Protein AF-A0A935JP04-F1 (afdb_monomer)

Structure (mmCIF, N/CA/C/O backbone):
data_AF-A0A935JP04-F1
#
_entry.id   AF-A0A935JP04-F1
#
loop_
_atom_site.group_PDB
_atom_site.id
_atom_site.type_symbol
_atom_site.label_atom_id
_atom_site.label_alt_id
_atom_site.label_comp_id
_atom_site.label_asym_id
_atom_site.label_entity_id
_atom_site.label_seq_id
_atom_site.pdbx_PDB_ins_code
_atom_site.Cartn_x
_atom_site.Cartn_y
_atom_site.Cartn_z
_atom_site.occupancy
_atom_site.B_iso_or_equiv
_atom_site.auth_seq_id
_atom_site.auth_comp_id
_atom_site.auth_asym_id
_atom_site.auth_atom_id
_atom_site.pdbx_PDB_model_num
ATOM 1 N N . MET A 1 1 ? -2.702 0.970 -7.895 1.00 95.38 1 MET A N 1
ATOM 2 C CA . MET A 1 1 ? -2.597 2.128 -6.980 1.00 95.38 1 MET A CA 1
ATOM 3 C C . MET A 1 1 ? -2.409 1.655 -5.548 1.00 95.38 1 MET A C 1
ATOM 5 O O . MET A 1 1 ? -3.146 0.790 -5.090 1.00 95.38 1 MET A O 1
ATOM 9 N N . PHE A 1 2 ? -1.443 2.243 -4.847 1.00 97.88 2 PHE A N 1
ATOM 10 C CA . PHE A 1 2 ? -1.102 1.957 -3.458 1.00 97.88 2 PHE A CA 1
ATOM 11 C C . PHE A 1 2 ? -1.150 3.255 -2.640 1.00 97.88 2 PHE A C 1
ATOM 13 O O . PHE A 1 2 ? -0.363 4.166 -2.879 1.00 97.88 2 PHE A O 1
ATOM 20 N N . ALA A 1 3 ? -2.078 3.349 -1.690 1.00 97.62 3 ALA A N 1
ATOM 21 C CA . ALA A 1 3 ? -2.224 4.510 -0.817 1.00 97.62 3 ALA A CA 1
ATOM 22 C C . ALA A 1 3 ? -1.510 4.283 0.525 1.00 97.62 3 ALA A C 1
ATOM 24 O O . ALA A 1 3 ? -1.848 3.343 1.244 1.00 97.62 3 ALA A O 1
ATOM 25 N N . TYR A 1 4 ? -0.548 5.134 0.889 1.00 96.25 4 TYR A N 1
ATOM 26 C CA . TYR A 1 4 ? 0.198 5.042 2.149 1.00 96.25 4 TYR A CA 1
ATOM 27 C C . TYR A 1 4 ? 0.788 6.400 2.583 1.00 96.25 4 TYR A C 1
ATOM 29 O O . TYR A 1 4 ? 1.357 7.100 1.745 1.00 96.25 4 TYR A O 1
ATOM 37 N N . PRO A 1 5 ? 0.760 6.751 3.886 1.00 94.62 5 PRO A N 1
ATOM 38 C CA . PRO A 1 5 ? 0.107 6.037 4.988 1.00 94.62 5 PRO A CA 1
ATOM 39 C C . PRO A 1 5 ? -1.385 6.361 5.091 1.00 94.62 5 PRO A C 1
ATOM 41 O O . PRO A 1 5 ? -1.776 7.523 5.011 1.00 94.62 5 PRO A O 1
ATOM 44 N N . VAL A 1 6 ? -2.211 5.341 5.333 1.00 94.31 6 VAL A N 1
ATOM 45 C CA . VAL A 1 6 ? -3.629 5.513 5.683 1.00 94.31 6 VAL A CA 1
ATOM 46 C C . VAL A 1 6 ? -3.777 5.440 7.198 1.00 94.31 6 VAL A C 1
ATOM 48 O O . VAL A 1 6 ? -3.388 4.452 7.818 1.00 94.31 6 VAL A O 1
ATOM 51 N N . LYS A 1 7 ? -4.331 6.500 7.795 1.00 92.19 7 LYS A N 1
ATOM 52 C CA . LYS A 1 7 ? -4.371 6.682 9.258 1.00 92.19 7 LYS A CA 1
ATOM 53 C C . LYS A 1 7 ? -5.773 6.699 9.858 1.00 92.19 7 LYS A C 1
ATOM 55 O O . LYS A 1 7 ? -5.910 6.625 11.077 1.00 92.19 7 LYS A O 1
ATOM 60 N N . ASP A 1 8 ? -6.805 6.793 9.029 1.00 91.31 8 ASP A N 1
ATOM 61 C CA . ASP A 1 8 ? -8.188 6.889 9.479 1.00 91.31 8 ASP A CA 1
ATOM 62 C C . ASP A 1 8 ? -9.148 6.132 8.553 1.00 91.31 8 ASP A C 1
ATOM 64 O O . ASP A 1 8 ? -8.846 5.820 7.397 1.00 91.31 8 ASP A O 1
ATOM 68 N N . LEU A 1 9 ? -10.320 5.808 9.101 1.00 92.62 9 LEU A N 1
ATOM 69 C CA . LEU A 1 9 ? -11.335 5.027 8.408 1.00 92.62 9 LEU A CA 1
ATOM 70 C C . LEU A 1 9 ? -12.056 5.828 7.313 1.00 92.62 9 LEU A C 1
ATOM 72 O O . LEU A 1 9 ? -12.539 5.215 6.362 1.00 92.62 9 LEU A O 1
ATOM 76 N N . THR A 1 10 ? -12.153 7.159 7.410 1.00 93.12 10 THR A N 1
ATOM 77 C CA . THR A 1 10 ? -12.829 7.953 6.372 1.00 93.12 10 THR A CA 1
ATOM 78 C C . THR A 1 10 ? -12.049 7.876 5.069 1.00 93.12 10 THR A C 1
ATOM 80 O O . THR A 1 10 ? -12.612 7.486 4.043 1.00 93.12 10 THR A O 1
ATOM 83 N N . ILE A 1 11 ? -10.746 8.163 5.125 1.00 94.38 11 ILE A N 1
ATOM 84 C CA . ILE A 1 11 ? -9.846 8.070 3.975 1.00 94.38 11 ILE A CA 1
ATOM 85 C C . ILE A 1 11 ? -9.840 6.641 3.432 1.00 94.38 11 ILE A C 1
ATOM 87 O O . ILE A 1 11 ? -10.005 6.439 2.233 1.00 94.38 11 ILE A O 1
ATOM 91 N N . ALA A 1 12 ? -9.748 5.631 4.299 1.00 95.25 12 ALA A N 1
ATOM 92 C CA . ALA A 1 12 ? -9.757 4.238 3.862 1.00 95.25 12 ALA A CA 1
ATOM 93 C C . ALA A 1 12 ? -11.045 3.827 3.131 1.00 95.25 12 ALA A C 1
ATOM 95 O O . ALA A 1 12 ? -10.989 3.124 2.124 1.00 95.25 12 ALA A O 1
ATOM 96 N N . ARG A 1 13 ? -12.212 4.268 3.617 1.00 94.88 13 ARG A N 1
ATOM 97 C CA . ARG A 1 13 ? -13.504 3.985 2.976 1.00 94.88 13 ARG A CA 1
ATOM 98 C C . ARG A 1 13 ? -13.624 4.666 1.626 1.00 94.88 13 ARG A C 1
ATOM 100 O O . ARG A 1 13 ? -14.122 4.048 0.690 1.00 94.88 13 ARG A O 1
ATOM 107 N N . TYR A 1 14 ? -13.162 5.907 1.527 1.00 94.75 14 TYR A N 1
ATOM 108 C CA . TYR A 1 14 ? -13.094 6.594 0.246 1.00 94.75 14 TYR A CA 1
ATOM 109 C C . TYR A 1 14 ? -12.176 5.832 -0.724 1.00 94.75 14 TYR A C 1
ATOM 111 O O . TYR A 1 14 ? -12.604 5.499 -1.824 1.00 94.75 14 TYR A O 1
ATOM 119 N N . LEU A 1 15 ? -10.968 5.453 -0.289 1.00 96.25 15 LEU A N 1
ATOM 120 C CA . LEU A 1 15 ? -10.003 4.695 -1.095 1.00 96.25 15 LEU A CA 1
ATOM 121 C C . LEU A 1 15 ? -10.565 3.346 -1.574 1.00 96.25 15 LEU A C 1
ATOM 123 O O . LEU A 1 15 ? -10.338 2.945 -2.716 1.00 96.25 15 LEU A O 1
ATOM 127 N N . ALA A 1 16 ? -11.334 2.663 -0.724 1.00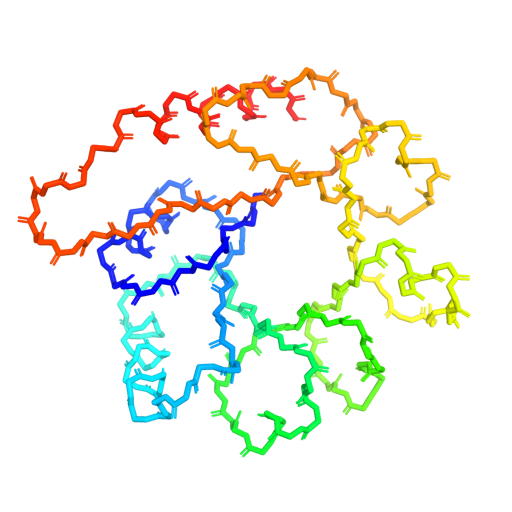 96.19 16 ALA A N 1
ATOM 128 C CA . ALA A 1 16 ? -12.050 1.447 -1.092 1.00 96.19 16 ALA A CA 1
ATOM 129 C C . ALA A 1 16 ? -13.155 1.714 -2.126 1.00 96.19 16 ALA A C 1
ATOM 131 O O . ALA A 1 16 ? -13.270 0.975 -3.102 1.00 96.19 16 ALA A O 1
ATOM 132 N N . ALA A 1 17 ? -13.927 2.794 -1.964 1.00 95.12 17 ALA A N 1
ATOM 133 C CA . ALA A 1 17 ? -14.976 3.180 -2.908 1.00 95.12 17 ALA A CA 1
ATOM 134 C C . ALA A 1 17 ? -14.414 3.533 -4.292 1.00 95.12 17 ALA A C 1
ATOM 136 O O . ALA A 1 17 ? -14.993 3.154 -5.309 1.00 95.12 17 ALA A O 1
ATOM 137 N N . VAL A 1 18 ? -13.258 4.199 -4.337 1.00 94.69 18 VAL A N 1
ATOM 138 C CA . VAL A 1 18 ? -12.538 4.463 -5.586 1.00 94.69 18 VAL A CA 1
ATOM 139 C C . VAL A 1 18 ? -11.668 3.286 -6.018 1.00 94.69 18 VAL A C 1
ATOM 141 O O . VAL A 1 18 ? -10.905 3.456 -6.953 1.00 94.69 18 VAL A O 1
ATOM 144 N N . ALA A 1 19 ? -11.783 2.101 -5.410 1.00 95.12 19 ALA A N 1
ATOM 145 C CA . ALA A 1 19 ? -11.121 0.860 -5.820 1.00 95.12 19 ALA A CA 1
ATOM 146 C C . ALA A 1 19 ? -9.597 0.981 -6.024 1.00 95.12 19 ALA A C 1
ATOM 148 O O . ALA A 1 19 ? -9.074 0.660 -7.095 1.00 95.12 19 ALA A O 1
ATOM 149 N N . VAL A 1 20 ? -8.872 1.467 -5.011 1.00 96.12 20 VAL A N 1
ATOM 150 C CA . VAL A 1 20 ? -7.410 1.286 -4.976 1.00 96.12 20 VAL A CA 1
ATOM 151 C C . VAL A 1 20 ? -7.050 -0.177 -4.705 1.00 96.12 20 VAL A C 1
ATOM 153 O O . VAL A 1 20 ? -7.785 -0.889 -4.024 1.00 96.12 20 VAL A O 1
ATOM 156 N N . ASP A 1 21 ? -5.896 -0.623 -5.196 1.00 97.25 21 ASP A N 1
ATOM 157 C CA . ASP A 1 21 ? -5.459 -2.015 -5.029 1.00 97.25 21 ASP A CA 1
ATOM 158 C C . ASP A 1 21 ? -4.905 -2.277 -3.626 1.00 97.25 21 ASP A C 1
ATOM 160 O O . ASP A 1 21 ? -5.172 -3.323 -3.035 1.00 97.25 21 ASP A O 1
ATOM 164 N N . PHE A 1 22 ? -4.152 -1.317 -3.077 1.00 98.19 22 PHE A N 1
ATOM 165 C CA . PHE A 1 22 ? -3.451 -1.468 -1.804 1.00 98.19 22 PHE A CA 1
ATOM 166 C C . PHE A 1 22 ? -3.703 -0.293 -0.857 1.00 98.19 22 PHE A C 1
ATOM 168 O O . PHE A 1 22 ? -3.624 0.874 -1.254 1.00 98.19 22 PHE A O 1
ATOM 175 N N . ILE A 1 23 ? -3.916 -0.613 0.421 1.00 97.75 23 ILE A N 1
ATOM 176 C CA . ILE A 1 23 ? -3.912 0.339 1.537 1.00 97.75 23 ILE A CA 1
ATOM 177 C C . ILE A 1 23 ? -2.748 -0.003 2.461 1.00 97.75 23 ILE A C 1
ATOM 179 O O . ILE A 1 23 ? -2.651 -1.121 2.965 1.00 97.75 23 ILE A O 1
ATOM 183 N N . GLY A 1 24 ? -1.870 0.970 2.678 1.00 96.38 24 GLY A N 1
ATOM 184 C CA . GLY A 1 24 ? -0.674 0.839 3.493 1.00 96.38 24 GLY A CA 1
ATOM 185 C C . GLY A 1 24 ? -0.907 1.333 4.903 1.00 96.38 24 GLY A C 1
ATOM 186 O O . GLY A 1 24 ? -1.345 2.470 5.107 1.00 96.38 24 GLY A O 1
ATOM 187 N N . ILE A 1 25 ? -0.552 0.492 5.863 1.00 93.75 25 ILE A N 1
ATOM 188 C CA . ILE A 1 25 ? -0.683 0.764 7.289 1.00 93.75 25 ILE A CA 1
ATOM 189 C C . ILE A 1 25 ? 0.722 0.837 7.872 1.00 93.75 25 ILE A C 1
ATOM 191 O O . ILE A 1 25 ? 1.485 -0.117 7.752 1.00 93.75 25 ILE A O 1
ATOM 195 N N . ASP A 1 26 ? 1.054 1.968 8.486 1.00 92.69 26 ASP A N 1
ATOM 196 C CA . ASP A 1 26 ? 2.322 2.141 9.193 1.00 92.69 26 ASP A CA 1
ATOM 197 C C . ASP A 1 26 ? 2.304 1.295 10.475 1.00 92.69 26 ASP A C 1
ATOM 199 O O . ASP A 1 26 ? 1.535 1.569 11.400 1.00 92.69 26 ASP A O 1
ATOM 203 N N . LEU A 1 27 ? 3.098 0.224 10.497 1.00 90.88 27 LEU A N 1
ATOM 204 C CA . LEU A 1 27 ? 3.196 -0.684 11.641 1.00 90.88 27 LEU A CA 1
ATOM 205 C C . LEU A 1 27 ? 4.236 -0.224 12.665 1.00 90.88 27 LEU A C 1
ATOM 207 O O . LEU A 1 27 ? 4.285 -0.786 13.758 1.00 90.88 27 LEU A O 1
ATOM 211 N N . ASP A 1 28 ? 5.037 0.791 12.332 1.00 88.38 28 ASP A N 1
ATOM 212 C CA . ASP A 1 28 ? 6.017 1.384 13.243 1.00 88.38 28 ASP A CA 1
ATOM 213 C C . ASP A 1 28 ? 5.378 2.487 14.120 1.00 88.38 28 ASP A C 1
ATOM 215 O O . ASP A 1 28 ? 6.065 3.175 14.880 1.00 88.38 28 ASP A O 1
ATOM 219 N N . GLU A 1 29 ? 4.049 2.649 14.046 1.00 82.31 29 GLU A N 1
ATOM 220 C CA . GLU A 1 29 ? 3.269 3.570 14.874 1.00 82.31 29 GLU A CA 1
ATOM 221 C C . GLU A 1 29 ? 3.433 3.252 16.369 1.00 82.31 29 GLU A C 1
ATOM 223 O O . GLU A 1 29 ? 3.234 2.127 16.831 1.00 82.31 29 GLU A O 1
ATOM 228 N N . ALA A 1 30 ? 3.743 4.282 17.159 1.00 75.38 30 ALA A N 1
ATOM 229 C CA . ALA A 1 30 ? 4.084 4.114 18.571 1.00 75.38 30 ALA A CA 1
ATOM 230 C C . ALA A 1 30 ? 2.880 3.679 19.429 1.00 75.38 30 ALA A C 1
ATOM 232 O O . ALA A 1 30 ? 3.046 3.071 20.490 1.00 75.38 30 ALA A O 1
ATOM 233 N N . ASP A 1 31 ? 1.657 3.999 18.993 1.00 86.94 31 ASP A N 1
ATOM 234 C CA . ASP A 1 31 ? 0.418 3.640 19.685 1.00 86.94 31 ASP A CA 1
ATOM 235 C C . ASP A 1 31 ? -0.193 2.347 19.117 1.00 86.94 31 ASP A C 1
ATOM 237 O O . ASP A 1 31 ? -1.134 2.361 18.316 1.00 86.94 31 ASP A O 1
ATOM 241 N N . PHE A 1 32 ? 0.302 1.205 19.605 1.00 83.75 32 PHE A N 1
ATOM 242 C CA . PHE A 1 32 ? -0.194 -0.129 19.237 1.00 83.75 32 PHE A CA 1
ATOM 243 C C . PHE A 1 32 ? -1.707 -0.302 19.426 1.00 83.75 32 PHE A C 1
ATOM 245 O O . PHE A 1 32 ? -2.349 -1.058 18.697 1.00 83.75 32 PHE A O 1
ATOM 252 N N . LYS A 1 33 ? -2.318 0.385 20.402 1.00 87.00 33 LYS A N 1
ATOM 253 C CA . LYS A 1 33 ? -3.763 0.270 20.637 1.00 87.00 33 LYS A CA 1
ATOM 254 C C . LYS A 1 33 ? -4.544 0.953 19.517 1.00 87.00 33 LYS A C 1
ATOM 256 O O . LYS A 1 33 ? -5.543 0.392 19.055 1.00 87.00 33 LYS A O 1
ATOM 261 N N . LYS A 1 34 ? -4.103 2.136 19.080 1.00 88.00 34 LYS A N 1
ATOM 262 C CA . LYS A 1 34 ? -4.685 2.816 17.915 1.00 88.00 34 LYS A CA 1
ATOM 263 C C . LYS A 1 34 ? -4.477 2.009 16.645 1.00 88.00 34 LYS A C 1
ATOM 265 O O . LYS A 1 34 ? -5.454 1.797 15.935 1.00 88.00 34 LYS A O 1
ATOM 270 N N . LEU A 1 35 ? -3.271 1.488 16.422 1.00 88.81 35 LEU A N 1
ATOM 271 C CA . LEU A 1 35 ? -2.962 0.635 15.273 1.00 88.81 35 LEU A CA 1
ATOM 272 C C . LEU A 1 35 ? -3.896 -0.584 15.202 1.00 88.81 35 LEU A C 1
ATOM 274 O O . LEU A 1 35 ? -4.572 -0.792 14.197 1.00 88.81 35 LEU A O 1
ATOM 278 N N . ASN A 1 36 ? -4.024 -1.336 16.301 1.00 88.06 36 ASN A N 1
ATOM 279 C CA . ASN A 1 36 ? -4.915 -2.499 16.371 1.00 88.06 36 ASN A CA 1
ATOM 280 C C . ASN A 1 36 ? -6.381 -2.121 16.128 1.00 88.06 36 ASN A C 1
ATOM 282 O O . ASN A 1 36 ? -7.119 -2.859 15.475 1.00 88.06 36 ASN A O 1
ATOM 286 N N . THR A 1 37 ? -6.808 -0.976 16.669 1.00 91.19 37 THR A N 1
ATOM 287 C CA . THR A 1 37 ? -8.173 -0.471 16.481 1.00 91.19 37 THR A CA 1
ATOM 288 C C . THR A 1 37 ? -8.422 -0.126 15.017 1.00 91.19 37 THR A C 1
ATOM 290 O O . THR A 1 37 ? -9.434 -0.559 14.470 1.00 91.19 37 THR A O 1
ATOM 293 N N . LEU A 1 38 ? -7.488 0.581 14.374 1.00 91.44 38 LEU A N 1
ATOM 294 C CA . LEU A 1 38 ? -7.565 0.933 12.961 1.00 91.44 38 LEU A CA 1
ATOM 295 C C . LEU A 1 38 ? -7.618 -0.326 12.094 1.00 91.44 38 LEU A C 1
ATOM 297 O O . LEU A 1 38 ? -8.560 -0.482 11.331 1.00 91.44 38 LEU A O 1
ATOM 301 N N . ILE A 1 39 ? -6.682 -1.266 12.255 1.00 91.12 39 ILE A N 1
ATOM 302 C CA . ILE A 1 39 ? -6.651 -2.511 11.466 1.00 91.12 39 ILE A CA 1
ATOM 303 C C . ILE A 1 39 ? -7.967 -3.282 11.598 1.00 91.12 39 ILE A C 1
ATOM 305 O O . ILE A 1 39 ? -8.522 -3.738 10.597 1.00 91.12 39 ILE A O 1
ATOM 309 N N . LYS A 1 40 ? -8.502 -3.396 12.820 1.00 91.38 40 LYS A N 1
ATOM 310 C CA . LYS A 1 40 ? -9.799 -4.036 13.050 1.00 91.38 40 LYS A CA 1
ATOM 311 C C . LYS A 1 40 ? -10.924 -3.305 12.313 1.00 91.38 40 LYS A C 1
ATOM 313 O O . LYS A 1 40 ? -11.709 -3.953 11.629 1.00 91.38 40 LYS A O 1
ATOM 318 N N . GLN A 1 41 ? -10.981 -1.978 12.419 1.00 93.12 41 GLN A N 1
ATOM 319 C CA . GLN A 1 41 ? -11.972 -1.171 11.709 1.00 93.12 41 GLN A CA 1
ATOM 320 C C . GLN A 1 41 ? -11.855 -1.334 10.193 1.00 93.12 41 GLN A C 1
ATOM 322 O O . GLN A 1 41 ? -12.864 -1.507 9.524 1.00 93.12 41 GLN A O 1
ATOM 327 N N . LEU A 1 42 ? -10.644 -1.334 9.643 1.00 93.38 42 LEU A N 1
ATOM 328 C CA . LEU A 1 42 ? -10.445 -1.532 8.212 1.00 93.38 42 LEU A CA 1
ATOM 329 C C . LEU A 1 42 ? -11.010 -2.888 7.772 1.00 93.38 42 LEU A C 1
ATOM 331 O O . LEU A 1 42 ? -11.843 -2.948 6.878 1.00 93.38 42 LEU A O 1
ATOM 335 N N . LYS A 1 43 ? -10.667 -3.970 8.470 1.00 91.62 43 LYS A N 1
ATOM 336 C CA . LYS A 1 43 ? -11.166 -5.313 8.132 1.00 91.62 43 LYS A CA 1
ATOM 337 C C . LYS A 1 43 ? -12.684 -5.464 8.257 1.00 91.62 43 LYS A C 1
ATOM 339 O O . LYS A 1 43 ? -13.261 -6.292 7.565 1.00 91.62 43 LYS A O 1
ATOM 344 N N . GLU A 1 44 ? -13.315 -4.723 9.165 1.00 93.00 44 GLU A N 1
ATOM 345 C CA . GLU A 1 44 ? -14.765 -4.781 9.383 1.00 93.00 44 GLU A CA 1
ATOM 346 C C . GLU A 1 44 ? -15.561 -3.901 8.409 1.00 93.00 44 GLU A C 1
ATOM 348 O O . GLU A 1 44 ? -16.713 -4.215 8.118 1.00 93.00 44 GLU A O 1
ATOM 353 N N . TRP A 1 45 ? -14.983 -2.790 7.941 1.00 93.25 45 TRP A N 1
ATOM 354 C CA . TRP A 1 45 ? -15.734 -1.722 7.271 1.00 93.25 45 TRP A CA 1
ATOM 355 C C . TRP A 1 45 ? -15.318 -1.446 5.826 1.00 93.25 45 TRP A C 1
ATOM 357 O O . TRP A 1 45 ? -16.024 -0.694 5.149 1.00 93.25 45 TRP A O 1
ATOM 367 N N . ILE A 1 46 ? -14.197 -1.997 5.353 1.00 93.75 46 ILE A N 1
ATOM 368 C CA . ILE A 1 46 ? -13.773 -1.860 3.958 1.00 93.75 46 ILE A CA 1
ATOM 369 C C . ILE A 1 46 ? -13.575 -3.223 3.295 1.00 93.75 46 ILE A C 1
ATOM 371 O O . ILE A 1 46 ? -13.032 -4.156 3.879 1.00 93.75 46 ILE A O 1
ATOM 375 N N . GLU A 1 47 ? -13.998 -3.306 2.038 1.00 92.62 47 GLU A N 1
ATOM 376 C CA . GLU A 1 47 ? -13.774 -4.435 1.138 1.00 92.62 47 GLU A CA 1
ATOM 377 C C . GLU A 1 47 ? -13.083 -3.921 -0.131 1.00 92.62 47 GLU A C 1
ATOM 379 O O . GLU A 1 47 ? -13.240 -2.755 -0.494 1.00 92.62 47 GLU A O 1
ATOM 384 N N . GLY A 1 48 ? -12.327 -4.784 -0.813 1.00 94.31 48 GLY A N 1
ATOM 385 C CA . GLY A 1 48 ? -11.619 -4.448 -2.052 1.00 94.31 48 GLY A CA 1
ATOM 386 C C . GLY A 1 48 ? -10.104 -4.337 -1.858 1.00 94.31 48 GLY A C 1
ATOM 387 O O . GLY A 1 48 ? -9.411 -5.302 -2.186 1.00 94.31 48 GLY A O 1
ATOM 388 N N . PRO A 1 49 ? -9.573 -3.215 -1.328 1.00 96.81 49 PRO A N 1
ATOM 389 C CA . PRO A 1 49 ? -8.133 -3.018 -1.206 1.00 96.81 49 PRO A CA 1
ATOM 390 C C . PRO A 1 49 ? -7.460 -4.057 -0.307 1.00 96.81 49 PRO A C 1
ATOM 392 O O . PRO A 1 49 ? -7.932 -4.385 0.786 1.00 96.81 49 PRO A O 1
ATOM 395 N N . LYS A 1 50 ? -6.289 -4.518 -0.733 1.00 96.88 50 LYS A N 1
ATOM 396 C CA . LYS A 1 50 ? -5.416 -5.389 0.049 1.00 96.88 50 LYS A CA 1
ATOM 397 C C . LYS A 1 50 ? -4.665 -4.555 1.088 1.00 96.88 50 LYS A C 1
ATOM 399 O O . LYS A 1 50 ? -3.996 -3.575 0.763 1.00 96.88 50 LYS A O 1
ATOM 404 N N . LEU A 1 51 ? -4.782 -4.944 2.355 1.00 95.25 51 LEU A N 1
ATOM 405 C CA . LEU A 1 51 ? -4.067 -4.296 3.458 1.00 95.25 51 LEU A CA 1
ATOM 406 C C . LEU A 1 51 ? -2.594 -4.719 3.470 1.00 95.25 51 LEU A C 1
ATOM 408 O O . LEU A 1 51 ? -2.301 -5.905 3.643 1.00 95.25 51 LEU A O 1
ATOM 412 N N . ILE A 1 52 ? -1.692 -3.753 3.313 1.00 95.75 52 ILE A N 1
ATOM 413 C CA . ILE A 1 52 ? -0.239 -3.934 3.296 1.00 95.75 52 ILE A CA 1
ATOM 414 C C . ILE A 1 52 ? 0.361 -3.306 4.555 1.00 95.75 52 ILE A C 1
ATOM 416 O O . ILE A 1 52 ? 0.155 -2.125 4.834 1.00 95.75 52 ILE A O 1
ATOM 420 N N . GLY A 1 53 ? 1.119 -4.093 5.314 1.00 93.75 53 GLY A N 1
ATOM 421 C CA . GLY A 1 53 ? 1.905 -3.596 6.437 1.00 93.75 53 GLY A CA 1
ATOM 422 C C . GLY A 1 53 ? 3.163 -2.891 5.953 1.00 93.75 53 GLY A C 1
ATOM 423 O O . GLY A 1 53 ? 3.939 -3.477 5.205 1.00 93.75 53 GLY A O 1
ATOM 424 N N . VAL A 1 54 ? 3.395 -1.658 6.381 1.00 94.50 54 VAL A N 1
ATOM 425 C CA . VAL A 1 54 ? 4.630 -0.930 6.080 1.00 94.50 54 VAL A CA 1
ATOM 426 C C . VAL A 1 54 ? 5.443 -0.814 7.358 1.00 94.50 54 VAL A C 1
ATOM 428 O O . VAL A 1 54 ? 4.930 -0.347 8.369 1.00 94.50 54 VAL A O 1
ATOM 431 N N . SER A 1 55 ? 6.684 -1.295 7.332 1.00 91.31 55 SER A N 1
ATOM 432 C CA . SER A 1 55 ? 7.555 -1.295 8.510 1.00 91.31 55 SER A CA 1
ATOM 433 C C . SER A 1 55 ? 9.024 -1.357 8.116 1.00 91.31 55 SER A C 1
ATOM 435 O O . SER A 1 55 ? 9.410 -2.104 7.210 1.00 91.31 55 SER A O 1
ATOM 437 N N . ALA A 1 56 ? 9.870 -0.640 8.848 1.00 87.50 56 ALA A N 1
ATOM 438 C CA . ALA A 1 56 ? 11.316 -0.831 8.813 1.00 87.50 56 ALA A CA 1
ATOM 439 C C . ALA A 1 56 ? 11.750 -2.150 9.488 1.00 87.50 56 ALA A C 1
ATOM 441 O O . ALA A 1 56 ? 12.828 -2.666 9.190 1.00 87.50 56 ALA A O 1
ATOM 442 N N . PHE A 1 57 ? 10.916 -2.710 10.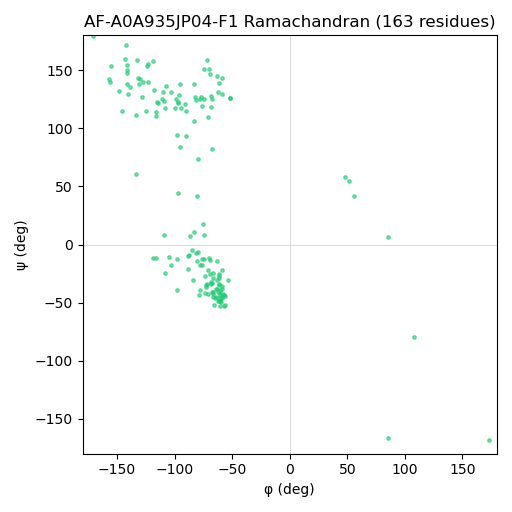374 1.00 83.38 57 PHE A N 1
ATOM 443 C CA . PHE A 1 57 ? 11.215 -3.885 11.202 1.00 83.38 57 PHE A CA 1
ATOM 444 C C . PHE A 1 57 ? 10.068 -4.920 11.201 1.00 83.38 57 PHE A C 1
ATOM 446 O O . PHE A 1 57 ? 9.545 -5.279 12.262 1.00 83.38 57 PHE A O 1
ATOM 453 N N . PRO A 1 58 ? 9.693 -5.482 10.038 1.00 75.56 58 PRO A N 1
ATOM 454 C CA . PRO A 1 58 ? 8.520 -6.337 9.894 1.00 75.56 58 PRO A CA 1
ATOM 455 C C . PRO A 1 58 ? 8.596 -7.600 10.755 1.00 75.56 58 PRO A C 1
ATOM 457 O O . PRO A 1 58 ? 7.559 -8.079 11.188 1.00 75.56 58 PRO A O 1
ATOM 460 N N . ILE A 1 59 ? 9.788 -8.134 11.067 1.00 71.69 59 ILE A N 1
ATOM 461 C CA . ILE A 1 59 ? 9.942 -9.328 11.932 1.00 71.69 59 ILE A CA 1
ATOM 462 C C . ILE A 1 59 ? 9.389 -9.068 13.339 1.00 71.69 59 ILE A C 1
ATOM 464 O O . ILE A 1 59 ? 8.794 -9.951 13.953 1.00 71.69 59 ILE A O 1
ATOM 468 N N . GLN A 1 60 ? 9.532 -7.841 13.842 1.00 70.06 60 GLN A N 1
ATOM 469 C CA . GLN A 1 60 ? 8.961 -7.457 15.134 1.00 70.06 60 GLN A CA 1
ATOM 470 C C . GLN A 1 60 ? 7.438 -7.314 15.030 1.00 70.06 60 GLN A C 1
ATOM 472 O O . GLN A 1 60 ? 6.717 -7.694 15.951 1.00 70.06 60 GLN A O 1
ATOM 477 N N . ALA A 1 61 ? 6.949 -6.848 13.877 1.00 65.75 61 ALA A N 1
ATOM 478 C CA . ALA A 1 61 ? 5.527 -6.752 13.581 1.00 65.75 61 ALA A CA 1
ATOM 479 C C . ALA A 1 61 ? 4.872 -8.105 13.227 1.00 65.75 61 ALA A C 1
ATOM 481 O O . ALA A 1 61 ? 3.658 -8.234 13.332 1.00 65.75 61 ALA A O 1
ATOM 482 N N . ALA A 1 62 ? 5.650 -9.134 12.871 1.00 58.84 62 ALA A N 1
ATOM 483 C CA . ALA A 1 62 ? 5.178 -10.473 12.498 1.00 58.84 62 ALA A CA 1
ATOM 484 C C . ALA A 1 62 ? 4.410 -11.183 13.621 1.00 58.84 62 ALA A C 1
ATOM 486 O O . ALA A 1 62 ? 3.573 -12.044 13.366 1.00 58.84 62 ALA A O 1
ATOM 487 N N . GLN A 1 63 ? 4.690 -10.818 14.876 1.00 61.25 63 GLN A N 1
ATOM 488 C CA . GLN A 1 63 ? 3.970 -11.334 16.043 1.00 61.25 63 GLN A CA 1
ATOM 489 C C . GLN A 1 63 ? 2.532 -10.810 16.131 1.00 61.25 63 GLN A C 1
ATOM 491 O O . GLN A 1 63 ? 1.738 -11.290 16.942 1.00 61.25 63 GLN A O 1
ATOM 496 N N . LEU A 1 64 ? 2.198 -9.815 15.317 1.00 62.09 64 LEU A N 1
ATOM 497 C CA . LEU A 1 64 ? 0.899 -9.190 15.284 1.00 62.09 64 LEU A CA 1
ATOM 498 C C . LEU A 1 64 ? 0.115 -9.837 14.134 1.00 62.09 64 LEU A C 1
ATOM 500 O O . LEU A 1 64 ? 0.250 -9.459 12.972 1.00 62.09 64 LEU A O 1
ATOM 504 N N . ASP A 1 65 ? -0.676 -10.866 14.451 1.00 62.72 65 ASP A N 1
ATOM 505 C CA . ASP A 1 65 ? -1.582 -11.507 13.490 1.00 62.72 65 ASP A CA 1
ATOM 506 C C . ASP A 1 65 ? -2.704 -10.537 13.093 1.00 62.72 65 ASP A C 1
ATOM 508 O O . ASP A 1 65 ? -3.808 -10.507 13.642 1.00 62.72 65 ASP A O 1
ATOM 512 N N . TYR A 1 66 ? -2.376 -9.671 12.146 1.00 70.94 66 TYR A N 1
ATOM 513 C CA . TYR A 1 66 ? -3.265 -8.640 11.648 1.00 70.94 66 TYR A CA 1
ATOM 514 C C . TYR A 1 66 ? -4.132 -9.120 10.485 1.00 70.94 66 TYR A C 1
ATOM 516 O O . TYR A 1 66 ? -5.089 -8.438 10.111 1.00 70.94 66 TYR A O 1
ATOM 524 N N . GLY A 1 67 ? -3.875 -10.307 9.926 1.00 80.88 67 GLY A N 1
ATOM 525 C CA . GLY A 1 67 ? -4.466 -10.730 8.654 1.00 80.88 67 GLY A CA 1
ATOM 526 C C . GLY A 1 67 ? -4.180 -9.729 7.529 1.00 80.88 67 GLY A C 1
ATOM 527 O O . GLY A 1 67 ? -5.087 -9.370 6.780 1.00 80.88 67 GLY A O 1
ATOM 528 N N . LEU A 1 68 ? -2.948 -9.215 7.483 1.00 89.44 68 LEU A N 1
ATOM 529 C CA . LEU A 1 68 ? -2.450 -8.398 6.377 1.00 89.44 68 LEU A CA 1
ATOM 530 C C . LEU A 1 68 ? -2.172 -9.297 5.174 1.00 89.44 68 LEU A C 1
ATOM 532 O O . LEU A 1 68 ? -1.828 -10.467 5.325 1.00 89.44 68 LEU A O 1
ATOM 536 N N . HIS A 1 69 ? -2.297 -8.733 3.979 1.00 93.75 69 HIS A N 1
ATOM 537 C CA . HIS A 1 69 ? -2.085 -9.463 2.731 1.00 93.75 69 HIS A CA 1
ATOM 538 C C . HIS A 1 69 ? -0.620 -9.430 2.289 1.00 93.75 69 HIS A C 1
ATOM 540 O O . HIS A 1 69 ? -0.179 -10.281 1.523 1.00 93.75 69 HIS A O 1
ATOM 546 N N . GLY A 1 70 ? 0.152 -8.457 2.767 1.00 93.00 70 GLY A N 1
ATOM 547 C CA . GLY A 1 70 ? 1.537 -8.287 2.368 1.00 93.00 70 GLY A CA 1
ATOM 548 C C . GLY A 1 70 ? 2.283 -7.261 3.191 1.00 93.00 70 GLY A C 1
ATOM 549 O O . GLY A 1 70 ? 1.710 -6.628 4.081 1.00 93.00 70 GLY A O 1
ATOM 550 N N . PHE A 1 71 ? 3.559 -7.093 2.855 1.00 94.06 71 PHE A N 1
ATOM 551 C CA . PHE A 1 71 ? 4.435 -6.127 3.498 1.00 94.06 71 PHE A CA 1
ATOM 552 C C . PHE A 1 71 ? 5.212 -5.296 2.482 1.00 94.06 71 PHE A C 1
ATOM 554 O O . PHE A 1 71 ? 5.666 -5.809 1.460 1.00 94.06 71 PHE A O 1
ATOM 561 N N . TYR A 1 72 ? 5.399 -4.022 2.818 1.00 94.94 72 TYR A N 1
ATOM 562 C CA . TYR A 1 72 ? 6.428 -3.167 2.249 1.00 94.94 72 TYR A CA 1
ATOM 563 C C . TYR A 1 72 ? 7.509 -2.922 3.303 1.00 94.94 72 TYR A C 1
ATOM 565 O O . TYR A 1 72 ? 7.235 -2.362 4.367 1.00 94.94 72 TYR A O 1
ATOM 573 N N . SER A 1 73 ? 8.736 -3.360 3.019 1.00 93.50 73 SER A N 1
ATOM 574 C CA . SER A 1 73 ? 9.873 -3.170 3.917 1.00 93.50 73 SER A CA 1
ATOM 575 C C . SER A 1 73 ? 11.204 -3.188 3.175 1.00 93.50 73 SER A C 1
ATOM 577 O O . SER A 1 73 ? 11.354 -3.886 2.178 1.00 93.50 73 SER A O 1
ATOM 579 N N . ASP A 1 74 ? 12.209 -2.516 3.728 1.00 92.00 74 ASP A N 1
ATOM 580 C CA . ASP A 1 74 ? 13.608 -2.635 3.302 1.00 92.00 74 ASP A CA 1
ATOM 581 C C . ASP A 1 74 ? 14.384 -3.626 4.184 1.00 92.00 74 ASP A C 1
ATOM 583 O O . ASP A 1 74 ? 15.519 -3.389 4.613 1.00 92.00 74 ASP A O 1
ATOM 587 N N . SER A 1 75 ? 13.754 -4.767 4.450 1.00 90.00 75 SER A N 1
ATOM 588 C CA . SER A 1 75 ? 14.305 -5.896 5.196 1.00 90.00 75 SER A CA 1
ATOM 589 C C . SER A 1 75 ? 13.838 -7.218 4.582 1.00 90.00 75 SER A C 1
ATOM 591 O O . SER A 1 75 ? 13.031 -7.214 3.657 1.00 90.00 75 SER A O 1
ATOM 593 N N . ASP A 1 76 ? 14.389 -8.343 5.042 1.00 88.12 76 ASP A N 1
ATOM 594 C CA . ASP A 1 76 ? 14.030 -9.648 4.486 1.00 88.12 76 ASP A CA 1
ATOM 595 C C . ASP A 1 76 ? 12.583 -10.030 4.844 1.00 88.12 76 ASP A C 1
ATOM 597 O O . ASP A 1 76 ? 12.189 -10.010 6.011 1.00 88.12 76 ASP A O 1
ATOM 601 N N . LEU A 1 77 ? 11.806 -10.379 3.816 1.00 88.75 77 LEU A N 1
ATOM 602 C CA . LEU A 1 77 ? 10.415 -10.821 3.914 1.00 88.75 77 LEU A CA 1
ATOM 603 C C . LEU A 1 77 ? 10.249 -12.326 3.615 1.00 88.75 77 LEU A C 1
ATOM 605 O O . LEU A 1 77 ? 9.120 -12.810 3.494 1.00 88.75 77 LEU A O 1
ATOM 609 N N . SER A 1 78 ? 11.347 -13.076 3.478 1.00 85.69 78 SER A N 1
ATOM 610 C CA . SER A 1 78 ? 11.342 -14.505 3.132 1.00 85.69 78 SER A CA 1
ATOM 611 C C . SER A 1 78 ? 10.611 -15.377 4.161 1.00 85.69 78 SER A C 1
ATOM 613 O O . SER A 1 78 ? 9.921 -16.324 3.786 1.00 85.69 78 SER A O 1
ATOM 615 N N . GLU A 1 79 ? 10.688 -15.019 5.446 1.00 83.94 79 GLU A N 1
ATOM 616 C CA . GLU A 1 79 ? 10.032 -15.746 6.542 1.00 83.94 79 GLU A CA 1
ATOM 617 C C . GLU A 1 79 ? 8.509 -15.529 6.596 1.00 83.94 79 GLU A C 1
ATOM 619 O O . GLU A 1 79 ? 7.793 -16.256 7.287 1.00 83.94 79 GLU A O 1
ATOM 624 N N . PHE A 1 80 ? 7.985 -14.548 5.857 1.00 83.06 80 PHE A N 1
ATOM 625 C CA . PHE A 1 80 ? 6.568 -14.209 5.867 1.00 83.06 80 PHE A CA 1
ATOM 626 C C . PHE A 1 80 ? 5.826 -14.993 4.792 1.00 83.06 80 PHE A C 1
ATOM 628 O O . PHE A 1 80 ? 6.084 -14.843 3.597 1.00 83.06 80 PHE A O 1
ATOM 635 N N . ALA A 1 81 ? 4.836 -15.783 5.201 1.00 85.38 81 ALA A N 1
ATOM 636 C CA . ALA A 1 81 ? 3.896 -16.426 4.289 1.00 85.38 81 ALA A CA 1
ATOM 637 C C . ALA A 1 81 ? 2.805 -15.430 3.851 1.00 85.38 81 ALA A C 1
ATOM 639 O O . ALA A 1 81 ? 1.671 -15.498 4.318 1.00 85.38 81 ALA A O 1
ATOM 640 N N . VAL A 1 82 ? 3.166 -14.479 2.984 1.00 88.19 82 VAL A N 1
ATOM 641 C CA . VAL A 1 82 ? 2.272 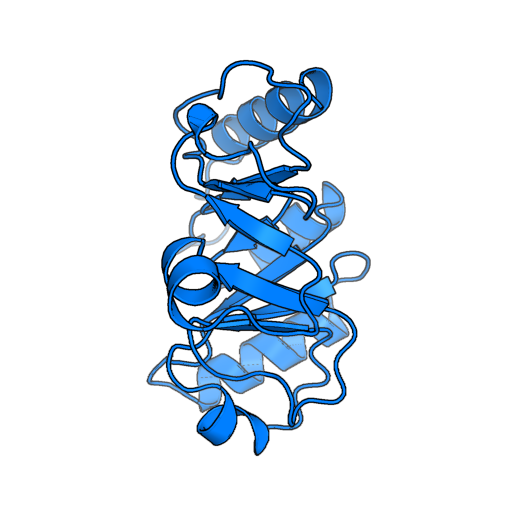-13.408 2.510 1.00 88.19 82 VAL A CA 1
ATOM 642 C C . VAL A 1 82 ? 2.036 -13.429 1.003 1.00 88.19 82 VAL A C 1
ATOM 644 O O . VAL A 1 82 ? 2.850 -13.973 0.250 1.00 88.19 82 VAL A O 1
ATOM 647 N N . GLU A 1 83 ? 0.921 -12.817 0.586 1.00 92.56 83 GLU A N 1
ATOM 648 C CA . GLU A 1 83 ? 0.515 -12.681 -0.819 1.00 92.56 83 GLU A CA 1
ATOM 649 C C . GLU A 1 83 ? 1.376 -11.655 -1.560 1.00 92.56 83 GLU A C 1
ATOM 651 O O . GLU A 1 83 ? 1.687 -11.878 -2.723 1.00 92.56 83 GLU A O 1
ATOM 656 N N . TYR A 1 84 ? 1.769 -10.559 -0.896 1.00 94.88 84 TYR A N 1
ATOM 657 C CA . TYR A 1 84 ? 2.519 -9.469 -1.528 1.00 94.88 84 TYR A CA 1
ATOM 658 C C . TYR A 1 84 ? 3.791 -9.101 -0.757 1.00 94.88 84 TYR A C 1
ATOM 660 O O . TYR A 1 84 ? 3.750 -8.781 0.436 1.00 94.88 84 TYR A O 1
ATOM 668 N N . ARG A 1 85 ? 4.921 -9.087 -1.463 1.00 95.12 85 ARG A N 1
ATOM 669 C CA . ARG A 1 85 ? 6.235 -8.627 -1.000 1.00 95.12 85 ARG A CA 1
ATOM 670 C C . ARG A 1 85 ? 6.661 -7.425 -1.824 1.00 95.12 85 ARG A C 1
ATOM 672 O O . ARG A 1 85 ? 6.889 -7.521 -3.031 1.00 95.12 85 ARG A O 1
ATOM 679 N N . ILE A 1 86 ? 6.756 -6.288 -1.154 1.00 96.44 86 ILE A N 1
ATOM 680 C CA . ILE A 1 86 ? 7.101 -5.009 -1.758 1.00 96.44 86 ILE A CA 1
ATOM 681 C C . ILE A 1 86 ? 8.410 -4.530 -1.128 1.00 96.44 86 ILE A C 1
ATOM 683 O O . ILE A 1 86 ? 8.557 -4.541 0.095 1.00 96.44 86 ILE A O 1
ATOM 687 N N . HIS A 1 87 ? 9.357 -4.087 -1.950 1.00 96.25 87 HIS A N 1
ATOM 688 C CA . HIS A 1 87 ? 10.643 -3.553 -1.490 1.00 96.25 87 HIS A CA 1
ATOM 689 C C . HIS A 1 87 ? 10.974 -2.238 -2.190 1.00 96.25 87 HIS A C 1
ATOM 691 O O . HIS A 1 87 ? 10.479 -1.974 -3.288 1.00 96.25 87 HIS A O 1
ATOM 697 N N . SER A 1 88 ? 11.846 -1.417 -1.603 1.00 95.81 88 SER A N 1
ATOM 698 C CA . SER A 1 88 ? 12.428 -0.307 -2.350 1.00 95.81 88 SER A CA 1
ATOM 699 C C . SER A 1 88 ? 13.434 -0.810 -3.386 1.00 95.81 88 SER A C 1
ATOM 701 O O . SER A 1 88 ? 14.029 -1.891 -3.275 1.00 95.81 88 SER A O 1
ATOM 703 N N . LEU A 1 89 ? 13.681 0.021 -4.394 1.00 95.81 89 LEU A N 1
ATOM 704 C CA . LEU A 1 89 ? 14.752 -0.219 -5.353 1.00 95.81 89 LEU A CA 1
ATOM 705 C C . LEU A 1 89 ? 16.134 -0.317 -4.690 1.00 95.81 89 LEU A C 1
ATOM 707 O O . LEU A 1 89 ? 16.983 -1.092 -5.137 1.00 95.8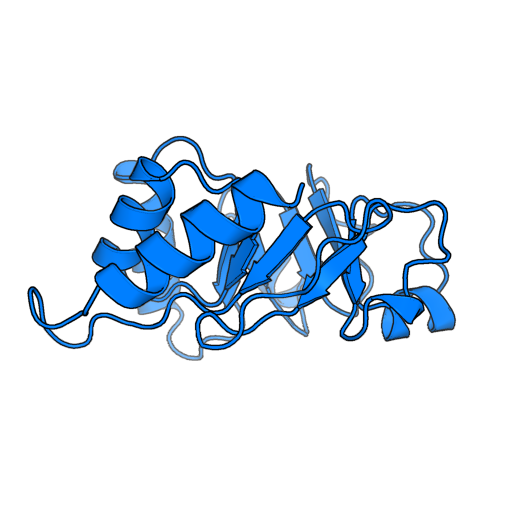1 89 LEU A O 1
ATOM 711 N N . GLU A 1 90 ? 16.374 0.466 -3.637 1.00 95.06 90 GLU A N 1
ATOM 712 C CA . GLU A 1 90 ? 17.639 0.438 -2.901 1.00 95.06 90 GLU A CA 1
ATOM 713 C C . GLU A 1 90 ? 17.862 -0.938 -2.269 1.00 95.06 90 GLU A C 1
ATOM 715 O O . GLU A 1 90 ? 18.919 -1.550 -2.461 1.00 95.06 90 GLU A O 1
ATOM 720 N N . TYR A 1 91 ? 16.843 -1.458 -1.581 1.00 94.31 91 TYR A N 1
ATOM 721 C CA . TYR A 1 91 ? 16.904 -2.781 -0.978 1.00 94.31 91 TYR A CA 1
ATOM 722 C C . TYR A 1 91 ? 17.115 -3.873 -2.031 1.00 94.31 91 TYR A C 1
ATOM 724 O O . TYR A 1 91 ? 18.034 -4.687 -1.892 1.00 94.31 91 TYR A O 1
ATOM 732 N N . TYR A 1 92 ? 16.334 -3.850 -3.117 1.00 94.19 92 TYR A N 1
ATOM 733 C CA . TYR A 1 92 ? 16.471 -4.810 -4.214 1.00 94.19 92 TYR A CA 1
ATOM 734 C C . TYR A 1 92 ? 17.884 -4.807 -4.808 1.00 94.19 92 TYR A C 1
ATOM 736 O O . TYR A 1 92 ? 18.469 -5.863 -5.048 1.00 94.19 92 TYR A O 1
ATOM 744 N N . ASN A 1 93 ? 18.471 -3.630 -5.027 1.00 94.56 93 ASN A N 1
ATOM 745 C CA . ASN A 1 93 ? 19.816 -3.532 -5.584 1.00 94.56 93 ASN A CA 1
ATOM 746 C C . ASN A 1 93 ? 20.898 -4.056 -4.643 1.00 94.56 93 ASN A C 1
ATOM 748 O O . ASN A 1 93 ? 21.880 -4.621 -5.125 1.00 94.56 93 ASN A O 1
ATOM 752 N N . ARG A 1 94 ? 20.704 -3.905 -3.331 1.00 95.62 94 ARG A N 1
ATOM 753 C CA . ARG A 1 94 ? 21.650 -4.365 -2.313 1.00 95.62 94 ARG A CA 1
ATOM 754 C C . ARG A 1 94 ? 21.559 -5.867 -2.047 1.00 95.62 94 ARG A C 1
ATOM 756 O O . ARG A 1 94 ? 22.599 -6.497 -1.893 1.00 95.62 94 ARG A O 1
ATOM 763 N N . GLN A 1 95 ? 20.346 -6.412 -1.953 1.00 94.94 95 GLN A N 1
ATOM 764 C CA . GLN A 1 95 ? 20.117 -7.774 -1.453 1.00 94.94 95 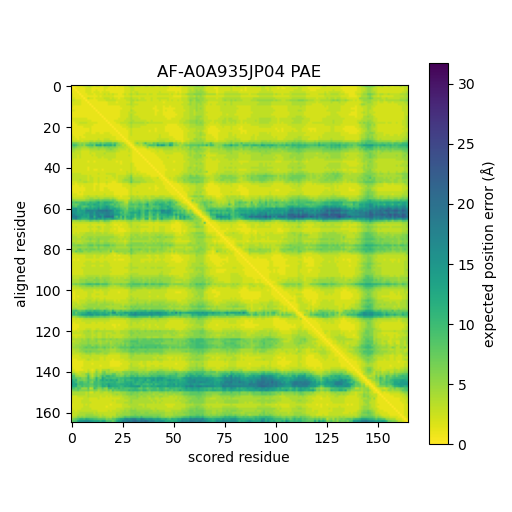GLN A CA 1
ATOM 765 C C . GLN A 1 95 ? 19.703 -8.775 -2.533 1.00 94.94 95 GLN A C 1
ATOM 767 O O . GLN A 1 95 ? 19.932 -9.964 -2.353 1.00 94.94 95 GLN A O 1
ATOM 772 N N . LYS A 1 96 ? 19.120 -8.312 -3.650 1.00 92.19 96 LYS A N 1
ATOM 773 C CA . LYS A 1 96 ? 18.583 -9.164 -4.727 1.00 92.19 96 LYS A CA 1
ATOM 774 C C . LYS A 1 96 ? 17.694 -10.302 -4.182 1.00 92.19 96 LYS A C 1
ATOM 776 O O . LYS A 1 96 ? 18.001 -11.467 -4.427 1.00 92.19 96 LYS A O 1
ATOM 781 N N . PRO A 1 97 ? 16.619 -9.977 -3.433 1.00 90.81 97 PRO A N 1
ATOM 782 C CA . PRO A 1 97 ? 15.725 -10.989 -2.875 1.00 90.81 97 PRO A CA 1
ATOM 783 C C . PRO A 1 97 ? 15.118 -11.854 -3.986 1.00 90.81 97 PRO A C 1
ATOM 785 O O . PRO A 1 97 ? 14.799 -11.353 -5.064 1.00 90.81 97 PRO A O 1
ATOM 788 N N . GLU A 1 98 ? 14.946 -13.148 -3.712 1.00 86.50 98 GLU A N 1
ATOM 789 C CA . GLU A 1 98 ? 14.420 -14.108 -4.693 1.00 86.50 98 GLU A CA 1
ATOM 790 C C . GLU A 1 98 ? 12.921 -13.915 -4.969 1.00 86.50 98 GLU A C 1
ATOM 792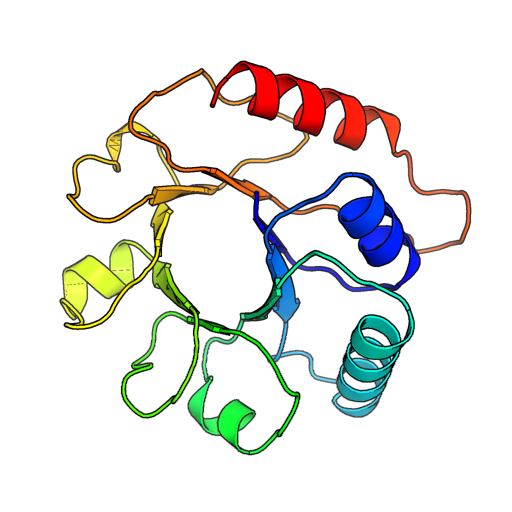 O O . GLU A 1 98 ? 12.470 -14.124 -6.093 1.00 86.50 98 GLU A O 1
ATOM 797 N N . ALA A 1 99 ? 12.152 -13.510 -3.952 1.00 89.19 99 ALA A N 1
ATOM 798 C CA . ALA A 1 99 ? 10.703 -13.351 -4.026 1.00 89.19 99 ALA A CA 1
ATOM 799 C C . ALA A 1 99 ? 10.306 -11.885 -3.821 1.00 89.19 99 ALA A C 1
ATOM 801 O O . ALA A 1 99 ? 10.415 -11.349 -2.718 1.00 89.19 99 ALA A O 1
ATOM 802 N N . ILE A 1 100 ? 9.830 -11.252 -4.891 1.00 93.44 100 ILE A N 1
ATOM 803 C CA . ILE A 1 100 ? 9.388 -9.860 -4.904 1.00 93.44 100 ILE A CA 1
ATOM 804 C C . ILE A 1 100 ? 8.255 -9.686 -5.913 1.00 93.44 100 ILE A C 1
ATOM 806 O O . ILE A 1 100 ? 8.364 -10.128 -7.056 1.00 93.44 100 ILE A O 1
ATOM 810 N N . ASP A 1 101 ? 7.182 -9.030 -5.483 1.00 96.12 101 ASP A N 1
ATOM 811 C CA . ASP A 1 101 ? 6.003 -8.781 -6.314 1.00 96.12 101 ASP A CA 1
ATOM 812 C C . ASP A 1 101 ? 6.041 -7.371 -6.913 1.00 96.12 101 ASP A C 1
ATOM 814 O O . ASP A 1 101 ? 5.710 -7.181 -8.083 1.00 96.12 101 ASP A O 1
ATOM 818 N N . PHE A 1 102 ? 6.498 -6.386 -6.128 1.00 97.19 102 PHE A N 1
ATOM 819 C CA . PHE A 1 102 ? 6.615 -4.995 -6.567 1.00 97.19 102 PHE A CA 1
ATOM 820 C C . PHE A 1 102 ? 7.878 -4.310 -6.037 1.00 97.19 102 PHE A C 1
ATOM 822 O O . PHE A 1 102 ? 8.314 -4.551 -4.908 1.00 97.19 102 PHE A O 1
ATOM 829 N N . ILE A 1 103 ? 8.418 -3.382 -6.830 1.00 97.00 103 ILE A N 1
ATOM 830 C CA . ILE A 1 103 ? 9.474 -2.450 -6.412 1.00 97.00 103 ILE A CA 1
ATOM 831 C C . ILE A 1 103 ? 8.908 -1.033 -6.313 1.00 97.00 103 ILE A C 1
ATOM 833 O O . ILE A 1 103 ? 8.297 -0.543 -7.259 1.00 97.00 103 ILE A O 1
ATOM 837 N N . ILE A 1 104 ? 9.168 -0.340 -5.203 1.00 97.12 104 ILE A N 1
ATOM 838 C CA . ILE A 1 104 ? 8.933 1.104 -5.097 1.00 97.12 104 ILE A CA 1
ATOM 839 C C . ILE A 1 104 ? 10.111 1.862 -5.714 1.00 97.12 104 ILE A C 1
ATOM 841 O O . ILE A 1 104 ? 11.270 1.663 -5.329 1.00 97.12 104 ILE A O 1
ATOM 845 N N . ILE A 1 105 ? 9.803 2.764 -6.646 1.00 96.38 105 ILE A N 1
ATOM 846 C CA . ILE A 1 105 ? 10.766 3.661 -7.295 1.00 96.38 105 ILE A CA 1
ATOM 847 C C . ILE A 1 105 ? 10.362 5.125 -7.107 1.00 96.38 105 ILE A C 1
ATOM 849 O O . ILE A 1 105 ? 9.188 5.440 -6.939 1.00 96.38 105 ILE A O 1
ATOM 853 N N . ASN A 1 106 ? 11.335 6.032 -7.181 1.00 94.75 106 ASN A N 1
ATOM 854 C CA . ASN A 1 106 ? 11.116 7.474 -7.008 1.00 94.75 106 ASN A CA 1
ATOM 855 C C . ASN A 1 106 ? 11.128 8.242 -8.335 1.00 94.75 106 ASN A C 1
ATOM 857 O O . ASN A 1 106 ? 10.693 9.388 -8.399 1.00 94.75 106 ASN A O 1
ATOM 861 N N . GLN A 1 107 ? 11.675 7.640 -9.392 1.00 92.38 107 GLN A N 1
ATOM 862 C CA . GLN A 1 107 ? 11.803 8.256 -10.707 1.00 92.38 107 GLN A CA 1
ATOM 863 C C . GLN A 1 107 ? 11.463 7.236 -11.784 1.00 92.38 107 GLN A C 1
ATOM 865 O O . GLN A 1 107 ? 11.960 6.115 -11.754 1.00 92.38 107 GLN A O 1
ATOM 870 N N . ALA A 1 108 ? 10.684 7.641 -12.786 1.00 90.50 108 ALA A N 1
ATOM 871 C CA . ALA A 1 108 ? 10.226 6.731 -13.833 1.00 90.50 108 ALA A CA 1
ATOM 872 C C . ALA A 1 108 ? 11.378 6.111 -14.656 1.00 90.50 108 ALA A C 1
ATOM 874 O O . ALA A 1 108 ? 11.271 4.980 -15.120 1.00 90.50 108 ALA A O 1
ATOM 875 N N . ALA A 1 109 ? 12.520 6.804 -14.765 1.00 90.56 109 ALA A N 1
ATOM 876 C CA . ALA A 1 109 ? 13.736 6.287 -15.403 1.00 90.56 109 ALA A CA 1
ATOM 877 C C . ALA A 1 109 ? 14.337 5.054 -14.694 1.00 90.56 109 ALA A C 1
ATOM 879 O O . ALA A 1 109 ? 15.192 4.380 -15.257 1.00 90.56 109 ALA A O 1
ATOM 880 N N . GLN A 1 110 ? 13.905 4.753 -13.466 1.00 91.31 110 GLN A N 1
ATOM 881 C CA . GLN A 1 110 ? 14.365 3.601 -12.690 1.00 91.31 110 GLN A CA 1
ATOM 882 C C . GLN A 1 110 ? 13.602 2.305 -13.010 1.00 91.31 110 GLN A C 1
ATOM 884 O O . GLN A 1 110 ? 13.965 1.253 -12.491 1.00 91.31 110 GLN A O 1
ATOM 889 N N . ALA A 1 111 ? 12.564 2.360 -13.851 1.00 85.56 111 ALA A N 1
ATOM 890 C CA . ALA A 1 111 ? 11.709 1.218 -14.180 1.00 85.56 111 ALA A CA 1
ATOM 891 C C . ALA A 1 111 ? 12.346 0.192 -15.147 1.00 85.56 111 ALA A C 1
ATOM 893 O O . ALA A 1 111 ? 11.637 -0.626 -15.724 1.00 85.56 111 ALA A O 1
ATOM 894 N N . ASP A 1 112 ? 13.670 0.202 -15.328 1.00 79.56 112 ASP A N 1
ATOM 895 C CA . ASP A 1 112 ? 14.413 -0.709 -16.218 1.00 79.56 112 ASP A CA 1
ATOM 896 C C . ASP A 1 112 ? 14.663 -2.094 -15.579 1.00 79.56 112 ASP A C 1
ATOM 898 O O . ASP A 1 112 ? 15.757 -2.659 -15.609 1.00 79.56 112 ASP A O 1
ATOM 902 N N . ILE A 1 113 ? 13.650 -2.631 -14.899 1.00 77.88 113 ILE A N 1
ATOM 903 C CA . ILE A 1 113 ? 13.728 -3.876 -14.129 1.00 77.88 113 ILE A CA 1
ATOM 904 C C . ILE A 1 113 ? 12.558 -4.759 -14.547 1.00 77.88 113 ILE A C 1
ATOM 906 O O . ILE A 1 113 ? 11.458 -4.280 -14.783 1.00 77.88 113 ILE A O 1
ATOM 910 N N . HIS A 1 114 ? 12.781 -6.071 -14.623 1.00 88.12 114 HIS A N 1
ATOM 911 C CA . HIS A 1 114 ? 11.756 -7.040 -15.040 1.00 88.12 114 HIS A CA 1
ATOM 912 C C . HIS A 1 114 ? 10.680 -7.297 -13.963 1.00 88.12 114 HIS A C 1
ATOM 914 O O . HIS A 1 114 ? 9.868 -8.206 -14.107 1.00 88.12 114 HIS A O 1
ATOM 920 N N . ILE A 1 115 ? 10.692 -6.525 -12.875 1.00 93.19 115 ILE A N 1
ATOM 921 C CA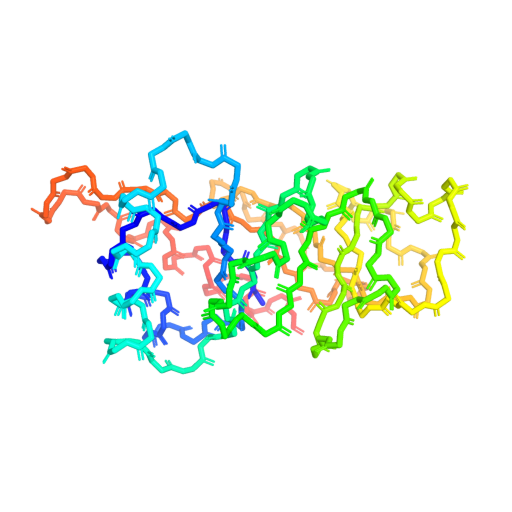 . ILE A 1 115 ? 9.761 -6.619 -11.751 1.00 93.19 115 ILE A CA 1
ATOM 922 C C . ILE A 1 115 ? 8.820 -5.411 -11.836 1.00 93.19 115 ILE A C 1
ATOM 924 O O . ILE A 1 115 ? 9.309 -4.305 -12.075 1.00 93.19 115 ILE A O 1
ATOM 928 N N . PRO A 1 116 ? 7.502 -5.582 -11.628 1.00 95.81 116 PRO A N 1
ATOM 929 C CA . PRO A 1 116 ? 6.550 -4.476 -11.624 1.00 95.81 116 PRO A CA 1
ATOM 930 C C . PRO A 1 116 ? 6.962 -3.334 -10.682 1.00 95.81 116 PRO A C 1
ATOM 932 O O . PRO A 1 116 ? 7.194 -3.537 -9.489 1.00 95.81 116 PRO A O 1
ATOM 935 N N . CYS A 1 117 ? 7.024 -2.113 -11.214 1.00 96.44 117 CYS A N 1
ATOM 936 C CA . CYS A 1 117 ? 7.425 -0.928 -10.460 1.00 96.44 117 CYS A CA 1
ATOM 937 C C . CYS A 1 117 ? 6.220 -0.061 -10.082 1.00 96.44 117 CYS A C 1
ATOM 939 O O . CYS A 1 117 ? 5.414 0.302 -10.941 1.00 96.44 117 CYS A O 1
ATOM 941 N N . LEU A 1 118 ? 6.144 0.335 -8.812 1.00 96.62 118 LEU A N 1
ATOM 942 C CA . LEU A 1 118 ? 5.232 1.361 -8.322 1.00 96.62 118 LEU A CA 1
ATOM 943 C C . LEU A 1 118 ? 5.997 2.680 -8.178 1.00 96.62 118 LEU A C 1
ATOM 945 O O . LEU A 1 118 ? 6.941 2.776 -7.391 1.00 96.62 118 LEU A O 1
ATOM 949 N N . LEU A 1 119 ? 5.598 3.703 -8.932 1.00 96.06 119 LEU A N 1
ATOM 950 C CA . LEU A 1 119 ? 6.209 5.027 -8.851 1.00 96.06 119 LEU A CA 1
ATOM 951 C C . LEU A 1 119 ? 5.629 5.813 -7.680 1.00 96.06 119 LEU A C 1
ATOM 953 O O . LEU A 1 119 ? 4.419 6.037 -7.609 1.00 96.06 119 LEU A O 1
ATOM 957 N N . GLN A 1 120 ? 6.494 6.280 -6.788 1.00 95.38 120 GLN A N 1
ATOM 958 C CA . GLN A 1 120 ? 6.100 7.213 -5.749 1.00 95.38 120 GLN A CA 1
ATOM 959 C C . GLN A 1 120 ? 5.717 8.558 -6.373 1.00 95.38 120 GLN A C 1
ATOM 961 O O . GLN A 1 120 ? 6.486 9.163 -7.121 1.00 95.38 120 GLN A O 1
ATOM 966 N N . SER A 1 121 ? 4.511 9.022 -6.064 1.00 93.81 121 SER A N 1
ATOM 967 C CA . SER A 1 121 ? 3.938 10.239 -6.618 1.00 93.81 121 SER A CA 1
ATOM 968 C C . SER A 1 121 ? 3.156 11.008 -5.556 1.00 93.81 121 SER A C 1
ATOM 970 O O . SER A 1 121 ? 2.622 10.450 -4.596 1.00 93.81 121 SER A O 1
ATOM 972 N N . SER A 1 122 ? 3.130 12.326 -5.719 1.00 91.44 122 SER A N 1
ATOM 973 C CA . SER A 1 122 ? 2.346 13.236 -4.893 1.00 91.44 122 SER A CA 1
ATOM 974 C C . SER A 1 122 ? 1.018 13.507 -5.582 1.00 91.44 122 SER A C 1
ATOM 976 O O . SER A 1 122 ? 1.011 13.797 -6.775 1.00 91.44 122 SER A O 1
ATOM 978 N N . ILE A 1 123 ? -0.082 13.536 -4.828 1.00 90.69 123 ILE A N 1
ATOM 979 C CA . ILE A 1 123 ? -1.398 13.911 -5.372 1.00 90.69 123 ILE A CA 1
ATOM 980 C C . ILE A 1 123 ? -1.410 15.324 -5.983 1.00 90.69 123 ILE A C 1
ATOM 982 O O . ILE A 1 123 ? -2.195 15.613 -6.877 1.00 90.69 123 ILE A O 1
ATOM 986 N N . LYS A 1 124 ? -0.458 16.180 -5.582 1.00 88.12 124 LYS A N 1
ATOM 987 C CA . LYS A 1 124 ? -0.287 17.548 -6.104 1.00 88.12 124 LYS A CA 1
ATOM 988 C C . LYS A 1 124 ? 0.364 17.610 -7.485 1.00 88.12 124 LYS A C 1
ATOM 990 O O . LYS A 1 124 ? 0.446 18.681 -8.084 1.00 88.12 124 LYS A O 1
ATOM 995 N N . GLN A 1 125 ? 0.926 16.497 -7.951 1.00 87.38 125 GLN A N 1
ATOM 996 C CA . GLN A 1 125 ? 1.668 16.429 -9.199 1.00 87.38 125 GLN A CA 1
ATOM 997 C C . GLN A 1 125 ? 1.214 15.213 -9.996 1.00 87.38 125 GLN A C 1
ATOM 999 O O . GLN A 1 125 ? 1.506 14.071 -9.646 1.00 87.38 125 GLN A O 1
ATOM 1004 N N . ILE A 1 126 ? 0.548 15.475 -11.118 1.00 86.69 126 ILE A N 1
ATOM 1005 C CA . ILE A 1 126 ? 0.165 14.425 -12.058 1.00 86.69 126 ILE A CA 1
ATOM 1006 C C . ILE A 1 126 ? 1.448 13.883 -12.708 1.00 86.69 126 ILE A C 1
ATOM 1008 O O . ILE A 1 126 ? 2.175 14.656 -13.341 1.00 86.69 126 ILE A O 1
ATOM 1012 N N . PRO A 1 127 ? 1.767 12.590 -12.538 1.00 86.81 127 PRO A N 1
ATOM 1013 C CA . PRO A 1 127 ? 2.922 11.991 -13.186 1.00 86.81 127 PRO A CA 1
ATOM 1014 C C . PRO A 1 127 ? 2.689 11.889 -14.698 1.00 86.81 127 PRO A C 1
ATOM 1016 O O . PRO A 1 127 ? 1.569 11.654 -15.155 1.00 86.81 127 PRO A O 1
ATOM 1019 N N . GLU A 1 128 ? 3.760 12.035 -15.476 1.00 87.06 128 GLU A N 1
ATOM 1020 C CA . GLU A 1 128 ? 3.721 11.751 -16.911 1.00 87.06 128 GLU A CA 1
ATOM 1021 C C . GLU A 1 128 ? 3.404 10.266 -17.148 1.00 87.06 128 GLU A C 1
ATOM 1023 O O . GLU A 1 128 ? 3.826 9.398 -16.376 1.00 87.06 128 GLU A O 1
ATOM 1028 N N . SER A 1 129 ? 2.663 9.971 -18.221 1.00 85.56 129 SER A N 1
ATOM 1029 C CA . SER A 1 129 ? 2.392 8.587 -18.613 1.00 85.56 129 SER A CA 1
ATOM 1030 C C . SER A 1 129 ? 3.699 7.877 -18.956 1.00 85.56 129 SER A C 1
ATOM 1032 O O . SER A 1 129 ? 4.534 8.393 -19.704 1.00 85.56 129 SER A O 1
ATOM 1034 N N . ASN A 1 130 ? 3.880 6.686 -18.392 1.00 88.25 130 ASN A N 1
ATOM 1035 C CA . ASN A 1 130 ? 5.031 5.844 -18.663 1.00 88.25 130 ASN A CA 1
ATOM 1036 C C . ASN A 1 130 ? 4.599 4.368 -18.611 1.00 88.25 130 ASN A C 1
ATOM 1038 O O . ASN A 1 130 ? 4.254 3.884 -17.532 1.00 88.25 130 ASN A O 1
ATOM 1042 N N . PRO A 1 131 ? 4.655 3.639 -19.741 1.00 87.69 131 PRO A N 1
ATOM 1043 C CA . PRO A 1 131 ? 4.152 2.268 -19.833 1.00 87.69 131 PRO A CA 1
ATOM 1044 C C . PRO A 1 131 ? 4.979 1.248 -19.037 1.00 87.69 131 PRO A C 1
ATOM 1046 O O . PRO A 1 131 ? 4.526 0.127 -18.831 1.00 87.69 131 PRO A O 1
ATOM 1049 N N . SER A 1 132 ? 6.185 1.608 -18.587 1.00 89.94 132 SER A N 1
ATOM 1050 C CA . SER A 1 132 ? 7.014 0.754 -17.727 1.00 89.94 132 SER A CA 1
ATOM 1051 C C . SER A 1 132 ? 6.605 0.818 -16.249 1.00 89.94 132 SER A C 1
ATOM 1053 O O . SER A 1 132 ? 7.147 0.081 -15.426 1.00 89.94 132 SER A O 1
ATOM 1055 N N . ILE A 1 133 ? 5.680 1.710 -15.885 1.00 93.56 133 ILE A N 1
ATOM 1056 C CA . ILE A 1 133 ? 5.200 1.889 -14.514 1.00 93.56 133 ILE A CA 1
ATOM 1057 C C . ILE A 1 133 ? 3.934 1.054 -14.327 1.00 93.56 133 ILE A C 1
ATOM 1059 O O . ILE A 1 133 ? 2.921 1.296 -14.971 1.00 93.56 133 ILE A O 1
ATOM 1063 N N . ALA A 1 134 ? 3.985 0.077 -13.421 1.00 94.62 134 ALA A N 1
ATOM 1064 C CA . ALA A 1 134 ? 2.858 -0.816 -13.139 1.00 94.62 134 ALA A CA 1
ATOM 1065 C C . ALA A 1 134 ? 1.788 -0.162 -12.248 1.00 94.62 134 ALA A C 1
ATOM 1067 O O . ALA A 1 134 ? 0.663 -0.646 -12.149 1.00 94.62 134 ALA A O 1
ATOM 1068 N N . GLY A 1 135 ? 2.138 0.922 -11.559 1.00 95.25 135 GLY A N 1
ATOM 1069 C CA . GLY A 1 135 ? 1.203 1.688 -10.753 1.00 95.25 135 GLY A CA 1
ATOM 1070 C C . GLY A 1 135 ? 1.894 2.765 -9.933 1.00 95.25 135 GLY A C 1
ATOM 1071 O O . GLY A 1 135 ? 3.072 3.059 -10.115 1.00 95.25 135 GLY A O 1
ATOM 1072 N N . TYR A 1 136 ? 1.151 3.344 -8.996 1.00 96.50 136 TYR A N 1
ATOM 1073 C CA . TYR A 1 136 ? 1.619 4.477 -8.205 1.00 96.50 136 TYR A CA 1
ATOM 1074 C C . TYR A 1 136 ? 1.462 4.226 -6.712 1.00 96.50 136 TYR A C 1
ATOM 1076 O O . TYR A 1 136 ? 0.433 3.695 -6.285 1.00 96.50 136 TYR A O 1
ATOM 1084 N N . LEU A 1 137 ? 2.469 4.644 -5.946 1.00 96.62 137 LEU A N 1
ATOM 1085 C CA . LEU A 1 137 ? 2.425 4.807 -4.496 1.00 96.62 137 LEU A CA 1
ATOM 1086 C C . LEU A 1 137 ? 2.175 6.285 -4.190 1.00 96.62 137 LEU A C 1
ATOM 1088 O O . LEU A 1 137 ? 2.937 7.133 -4.651 1.00 96.62 137 LEU A O 1
ATOM 1092 N N . PHE A 1 138 ? 1.150 6.606 -3.408 1.00 95.81 138 PHE A N 1
ATOM 1093 C CA . PHE A 1 138 ? 0.820 7.991 -3.073 1.00 95.81 138 PHE A CA 1
ATOM 1094 C C . PHE A 1 138 ? 0.371 8.143 -1.624 1.00 95.81 138 PHE A C 1
ATOM 1096 O O . PHE A 1 138 ? -0.154 7.209 -1.019 1.00 95.81 138 PHE A O 1
ATOM 1103 N N . ALA A 1 139 ? 0.556 9.345 -1.079 1.00 94.88 139 ALA A N 1
ATOM 1104 C CA . ALA A 1 139 ? 0.048 9.709 0.236 1.00 94.88 139 ALA A CA 1
ATOM 1105 C C . ALA A 1 139 ? -1.364 10.302 0.097 1.00 94.88 139 ALA A C 1
ATOM 1107 O O . ALA A 1 139 ? -1.495 11.376 -0.493 1.00 94.88 139 ALA A O 1
ATOM 1108 N N . PRO A 1 140 ? -2.409 9.647 0.637 1.00 90.75 140 PRO A N 1
ATOM 1109 C CA . PRO A 1 140 ? -3.793 10.096 0.477 1.00 90.75 140 PRO A CA 1
ATOM 1110 C C . PRO A 1 140 ? -4.174 11.238 1.430 1.00 90.75 140 PRO A C 1
ATOM 1112 O O . PRO A 1 140 ? -5.268 11.772 1.324 1.00 90.75 140 PRO A O 1
ATOM 1115 N N . GLY A 1 141 ? -3.297 11.610 2.368 1.00 87.25 141 GLY A N 1
ATOM 1116 C CA . GLY A 1 141 ? -3.594 12.589 3.413 1.00 87.25 141 GLY A CA 1
ATOM 1117 C C . GLY A 1 141 ? -4.283 11.974 4.637 1.00 87.25 141 GLY A C 1
ATOM 1118 O O . GLY A 1 141 ? -4.262 10.761 4.838 1.00 87.25 141 GLY A O 1
ATOM 1119 N N . ILE A 1 142 ? -4.826 12.835 5.497 1.00 83.12 142 ILE A N 1
ATOM 1120 C CA . ILE A 1 142 ? -5.533 12.460 6.726 1.00 83.12 142 ILE A CA 1
ATOM 1121 C C . ILE A 1 142 ? -6.731 13.381 6.918 1.00 83.12 142 ILE A C 1
ATOM 1123 O O . ILE A 1 142 ? -6.612 14.599 6.760 1.00 83.12 142 ILE A O 1
ATOM 1127 N N . GLU A 1 143 ? -7.865 12.820 7.323 1.00 79.88 143 GLU A N 1
ATOM 1128 C CA . GLU A 1 143 ? -8.996 13.625 7.766 1.00 79.88 143 GLU A CA 1
ATOM 1129 C C . GLU A 1 143 ? -8.899 13.880 9.280 1.00 79.88 143 GLU A C 1
ATOM 1131 O O . GLU A 1 143 ? -9.363 13.092 10.100 1.00 79.88 143 GLU A O 1
ATOM 1136 N N . GLU A 1 144 ? -8.302 15.008 9.684 1.00 71.06 144 GLU A N 1
ATOM 1137 C CA . GLU A 1 144 ? -8.205 15.356 11.115 1.00 71.06 144 GLU A CA 1
ATOM 1138 C C . GLU A 1 144 ? -9.574 15.655 11.753 1.00 71.06 144 GLU A C 1
ATOM 1140 O O . GLU A 1 144 ? -9.770 15.465 12.956 1.00 71.06 144 GLU A O 1
ATOM 1145 N N . LYS A 1 145 ? -10.525 16.153 10.954 1.00 73.38 145 LYS A N 1
ATOM 1146 C CA . LYS A 1 145 ? -11.908 16.421 11.360 1.00 73.38 145 LYS A CA 1
ATOM 1147 C C . LYS A 1 145 ? -12.854 16.037 10.235 1.00 73.38 145 LYS A C 1
ATOM 1149 O O . LYS A 1 145 ? -12.690 16.507 9.111 1.00 73.38 145 LYS A O 1
ATOM 1154 N N . THR A 1 146 ? -13.871 15.254 10.578 1.00 71.81 146 THR A N 1
ATOM 1155 C CA . THR A 1 146 ? -14.886 14.780 9.637 1.00 71.81 146 THR A CA 1
ATOM 1156 C C . THR A 1 146 ? -15.508 15.922 8.835 1.00 71.81 146 THR A C 1
ATOM 1158 O O . THR A 1 146 ? -16.012 16.888 9.414 1.00 71.81 146 THR A O 1
ATOM 1161 N N . GLY A 1 147 ? -15.484 15.786 7.510 1.00 70.88 147 GLY A N 1
ATOM 1162 C CA . GLY A 1 147 ? -16.027 16.737 6.544 1.00 70.88 147 GLY A CA 1
ATOM 1163 C C . GLY A 1 147 ? -15.089 17.881 6.156 1.00 70.88 147 GLY A C 1
ATOM 1164 O O . GLY A 1 147 ? -15.542 18.790 5.466 1.00 70.88 147 GLY A O 1
ATOM 1165 N N . LEU A 1 148 ? 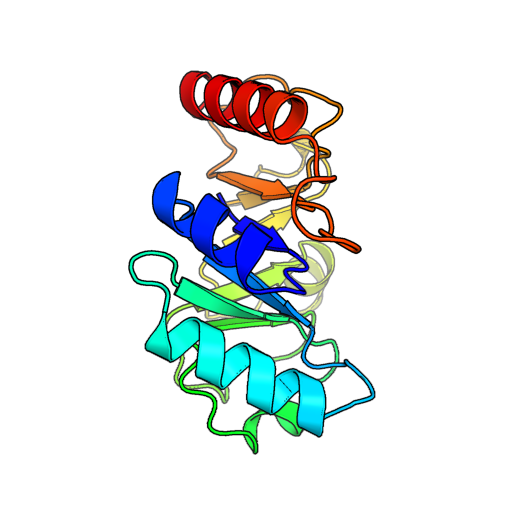-13.824 17.883 6.602 1.00 72.25 148 LEU A N 1
ATOM 1166 C CA . LEU A 1 148 ? -12.840 18.912 6.224 1.00 72.25 148 LEU A CA 1
ATOM 1167 C C . LEU A 1 148 ? -11.806 18.442 5.200 1.00 72.25 148 LEU A C 1
ATOM 1169 O O . LEU A 1 148 ? -11.052 19.278 4.704 1.00 72.25 148 LEU A O 1
ATOM 1173 N N . PHE A 1 149 ? -11.728 17.141 4.914 1.00 80.31 149 PHE A N 1
ATOM 1174 C CA . PHE A 1 149 ? -10.813 16.663 3.888 1.00 80.31 149 PHE A CA 1
ATOM 1175 C C . PHE A 1 149 ? -11.358 17.008 2.502 1.00 80.31 149 PHE A C 1
ATOM 1177 O O . PHE A 1 149 ? -12.494 16.665 2.174 1.00 80.31 149 PHE A O 1
ATOM 1184 N N . ASP A 1 150 ? -10.547 17.701 1.708 1.00 79.12 150 ASP A N 1
ATOM 1185 C CA . ASP A 1 150 ? -10.873 18.019 0.324 1.00 79.12 150 ASP A CA 1
ATOM 1186 C C . ASP A 1 150 ? -10.503 16.830 -0.568 1.00 79.12 150 ASP A C 1
ATOM 1188 O O . ASP A 1 150 ? -9.327 16.539 -0.797 1.00 79.12 150 ASP A O 1
ATOM 1192 N N . PHE A 1 151 ? -11.525 16.111 -1.026 1.00 87.88 151 PHE A N 1
ATOM 1193 C CA . PHE A 1 151 ? -11.358 14.946 -1.889 1.00 87.88 151 PHE A CA 1
ATOM 1194 C C . PHE A 1 151 ? -11.138 15.323 -3.360 1.00 87.88 151 PHE A C 1
ATOM 1196 O O . PHE A 1 151 ? -10.662 14.472 -4.107 1.00 87.88 151 PHE A O 1
ATOM 1203 N N . GLU A 1 152 ? -11.394 16.572 -3.776 1.00 87.94 152 GLU A N 1
ATOM 1204 C CA . GLU A 1 152 ? -11.322 16.968 -5.191 1.00 87.94 152 GLU A CA 1
ATOM 1205 C C . GLU A 1 152 ? -9.906 16.808 -5.761 1.00 87.94 152 GLU A C 1
ATOM 1207 O O . GLU A 1 152 ? -9.729 16.309 -6.873 1.00 87.94 152 GLU A O 1
ATOM 1212 N N . GLU A 1 153 ? -8.876 17.179 -4.990 1.00 88.25 153 GLU A N 1
ATOM 1213 C CA . GLU A 1 153 ? -7.474 17.019 -5.406 1.00 88.25 153 GLU A CA 1
ATOM 1214 C C . GLU A 1 153 ? -7.109 15.536 -5.592 1.00 88.25 153 GLU A C 1
ATOM 1216 O O . GLU A 1 153 ? -6.405 15.176 -6.539 1.00 88.25 153 GLU A O 1
ATOM 1221 N N . MET A 1 154 ? -7.623 14.662 -4.722 1.00 91.31 154 MET A N 1
ATOM 1222 C CA . MET A 1 154 ? -7.385 13.222 -4.812 1.00 91.31 154 MET A CA 1
ATOM 1223 C C . MET A 1 154 ? -8.170 12.584 -5.965 1.00 91.31 154 MET A C 1
ATOM 1225 O O . MET A 1 154 ? -7.588 11.781 -6.692 1.00 91.31 154 MET A O 1
ATOM 1229 N N . ASP A 1 155 ? -9.432 12.968 -6.178 1.00 93.12 155 ASP A N 1
ATOM 1230 C CA . ASP A 1 155 ? -10.254 12.515 -7.309 1.00 93.12 155 ASP A CA 1
ATOM 1231 C C . ASP A 1 155 ? -9.567 12.846 -8.638 1.00 93.12 155 ASP A C 1
ATOM 1233 O O . ASP A 1 155 ? -9.307 11.953 -9.448 1.00 93.12 155 ASP A O 1
ATOM 1237 N N . LEU A 1 156 ? -9.178 14.114 -8.820 1.00 92.12 156 LEU A N 1
ATOM 1238 C CA . LEU A 1 156 ? -8.488 14.575 -10.024 1.00 92.12 156 LEU A CA 1
ATOM 1239 C C . LEU A 1 156 ? -7.196 13.797 -10.265 1.00 92.12 156 LEU A C 1
ATOM 1241 O O . LEU A 1 156 ? -6.900 13.420 -11.399 1.00 92.12 156 LEU A O 1
ATOM 1245 N N . TRP A 1 157 ? -6.413 13.546 -9.216 1.00 93.81 157 TRP A N 1
ATOM 1246 C CA . TRP A 1 157 ? -5.188 12.774 -9.361 1.00 93.81 157 TRP A CA 1
ATOM 1247 C C . TRP A 1 157 ? -5.476 11.314 -9.739 1.00 93.81 157 TRP A C 1
ATOM 1249 O O . TRP A 1 157 ? -4.854 10.810 -10.675 1.00 93.81 157 TRP A O 1
ATOM 1259 N N . ILE A 1 158 ? -6.437 10.657 -9.076 1.00 93.69 158 ILE A N 1
ATOM 1260 C CA . ILE A 1 158 ? -6.819 9.255 -9.325 1.00 93.69 158 ILE A CA 1
ATOM 1261 C C . ILE A 1 158 ? -7.331 9.065 -10.756 1.00 93.69 158 ILE A C 1
ATOM 1263 O O . ILE A 1 158 ? -6.924 8.119 -11.433 1.00 93.69 158 ILE A O 1
ATOM 1267 N N . GLU A 1 159 ? -8.202 9.955 -11.231 1.00 92.62 159 GLU A N 1
ATOM 1268 C CA . GLU A 1 159 ? -8.707 9.923 -12.606 1.00 92.62 159 GLU A CA 1
ATOM 1269 C C . GLU A 1 159 ? -7.557 10.019 -13.612 1.00 92.62 159 GLU A C 1
ATOM 1271 O O . GLU A 1 159 ? -7.456 9.207 -14.531 1.00 92.62 159 GLU A O 1
ATOM 1276 N N . ARG A 1 160 ? -6.623 10.947 -13.386 1.00 90.38 160 ARG A N 1
ATOM 1277 C CA . ARG A 1 160 ? -5.491 11.174 -14.291 1.00 90.38 160 ARG A CA 1
ATOM 1278 C C . ARG A 1 160 ? -4.498 10.029 -14.327 1.00 90.38 160 ARG A C 1
ATOM 1280 O O . ARG A 1 160 ? -4.019 9.683 -15.402 1.00 90.38 160 ARG A O 1
ATOM 1287 N N . VAL A 1 161 ? -4.176 9.428 -13.184 1.00 90.75 161 VAL A N 1
ATOM 1288 C CA . VAL A 1 161 ? -3.265 8.277 -13.187 1.00 90.75 161 VAL A CA 1
ATOM 1289 C C . VAL A 1 161 ? -3.901 7.053 -13.834 1.00 90.75 161 VAL A C 1
ATOM 1291 O O . VAL A 1 161 ? -3.192 6.317 -14.506 1.00 90.75 161 VAL A O 1
ATOM 1294 N N . ARG A 1 162 ? -5.224 6.880 -13.714 1.00 89.25 162 ARG A N 1
ATOM 1295 C CA . ARG A 1 162 ? -5.970 5.808 -14.391 1.00 89.25 162 ARG A CA 1
ATOM 1296 C C . ARG A 1 162 ? -6.038 5.969 -15.901 1.00 89.25 162 ARG A C 1
ATOM 1298 O O . ARG A 1 162 ? -6.050 4.970 -16.602 1.00 89.25 162 ARG A O 1
ATOM 1305 N N . GLU A 1 163 ? -6.092 7.199 -16.402 1.00 85.75 163 GLU A N 1
ATOM 1306 C CA . GLU A 1 163 ? -5.979 7.466 -17.842 1.00 85.75 163 GLU A CA 1
ATOM 1307 C C . GLU A 1 163 ? -4.576 7.130 -18.385 1.00 85.75 163 GLU A C 1
ATOM 1309 O O . GLU A 1 163 ? -4.425 6.868 -19.578 1.00 85.75 163 GLU A O 1
ATOM 1314 N N . ASN A 1 164 ? -3.556 7.146 -17.518 1.00 77.50 164 ASN A N 1
ATOM 1315 C CA . ASN A 1 164 ? -2.143 7.040 -17.886 1.00 77.50 164 ASN A CA 1
ATOM 1316 C C . ASN A 1 164 ? -1.535 5.629 -17.758 1.00 77.50 164 ASN A C 1
ATOM 1318 O O . ASN A 1 164 ? -0.419 5.443 -18.256 1.00 77.50 164 ASN A O 1
ATOM 1322 N N . THR A 1 165 ? -2.227 4.689 -17.102 1.00 65.81 165 THR A N 1
ATOM 1323 C CA . THR A 1 165 ? -1.861 3.262 -16.924 1.00 65.81 165 THR A CA 1
ATOM 1324 C C . THR A 1 165 ? -2.832 2.350 -17.648 1.00 65.81 165 THR A C 1
ATOM 1326 O O . THR A 1 165 ? -2.360 1.447 -18.371 1.00 65.81 165 THR A O 1
#

pLDDT: mean 89.39, std 8.21, range [58.84, 98.19]

Radius of gyration: 15.57 Å; Cα contacts (8 Å, |Δi|>4): 298; chains: 1; bounding box: 38×35×40 Å

Sequence (165 aa):
MFAYPVKDLTIARYLAAVAVDFIGIDLDEADFKKLNTLIKQLKEWIEGPKLIGVSAFPIQAAQLDYGLHGFYSDSDLSEFAVEYRIHSLEYYNRQKPEAIDFIIINQAAQADIHIPCLLQSSIKQIPESNPSIAGYLFAPGIEEKTGLFDFEEMDLWIERVRENT

Foldseek 3Di:
DEAPDDQDDVLLQVCLVLQDAAYEHEPVDPPVVSSLVRLVCSVVPHDHHFYEYEYQCVVVVVVPPSVGQYYEYLDDCPPPPHNAYEYEPVSCVVPVDPDHQEYEDADLVSLPDPHAYAHEDELQDQDAQDPSHNYYYYHSDDDPDPPPDDCPSVVVNSVRRVVRD

Secondary structure (DSSP, 8-state):
-EE----SHHHHHHHHHTT-SEEEEETT-S-HHHHHHHHHHHHHH--SSEEEEE-S-HHHHTTS----SEEE-SS--TT---SEEEEEHHHHHHH--S--SEEEESSGGG--SSSPEEEEE-TTSPPPP-TTEEEEEE-----SSTT----HHHHHHHHHHHHH-

Mean predicted aligned error: 4.58 Å

Nearest PDB structures (foldseek):
  2v81-assembly1_A  TM=6.453E-01  e=2.242E-02  Escherichia coli
  4qcc-assembly1_A  TM=6.588E-01  e=5.058E-02  Escherichia coli
  1xcf-assembly1_B  TM=5.493E-01  e=1.745E-02  Escherichia coli
  3ik4-assembly5_A  TM=5.859E-01  e=3.106E-01  Herpetosiphon aurantiacus DSM 785
  6y88-assembly8_H  TM=6.717E-01  e=8.453E-01  Pseudomon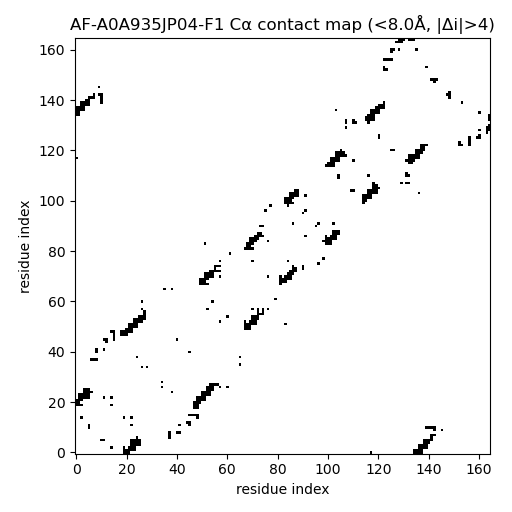as aeruginosa

Solvent-accessible surface area (backbone atoms only — not comparable to full-atom values): 9548 Å² total; per-residue (Å²): 72,32,37,39,59,54,83,51,67,68,60,48,44,51,43,27,74,72,63,34,53,30,40,25,35,62,68,75,53,89,54,59,68,59,51,53,50,49,56,52,48,44,71,75,71,48,66,83,41,41,43,26,40,30,27,84,55,52,78,74,50,62,79,55,88,72,84,56,40,22,39,39,32,75,55,92,61,82,90,56,97,54,83,38,39,30,30,38,51,69,43,43,73,76,66,59,68,91,77,68,61,35,30,44,36,80,51,82,89,70,42,87,52,100,56,46,23,27,37,51,45,51,57,92,48,82,77,78,70,46,91,62,45,73,36,38,33,29,55,79,59,73,66,92,46,93,91,67,61,75,57,65,56,51,51,56,33,54,54,52,52,61,76,42,103